Protein AF-A0A399WKQ2-F1 (afdb_monomer_lite)

Foldseek 3Di:
DVVVVVVVVVCVVLVHDDAPLLCLLVDPFGDDDPPDDNDDPNVVSVLSVVQVVCVSVVHDRDDPPPCPVPD

Structure (mmCIF, N/CA/C/O backbone):
data_AF-A0A399WKQ2-F1
#
_entry.id   AF-A0A399WKQ2-F1
#
loop_
_atom_site.group_PDB
_atom_site.id
_atom_site.type_symbol
_atom_site.label_atom_id
_atom_site.label_alt_id
_atom_site.label_comp_id
_atom_site.label_asym_id
_atom_site.label_entity_id
_atom_site.label_seq_id
_atom_site.pdbx_PDB_ins_code
_atom_site.Cartn_x
_atom_site.Cartn_y
_atom_site.Cartn_z
_atom_site.occupancy
_atom_site.B_iso_or_equiv
_atom_site.auth_seq_id
_atom_site.auth_comp_id
_atom_site.auth_asym_id
_atom_site.auth_atom_id
_atom_site.pdbx_PDB_model_num
ATOM 1 N N . ALA A 1 1 ? 12.728 -5.658 7.489 1.00 85.62 1 ALA A N 1
ATOM 2 C CA . ALA A 1 1 ? 11.851 -6.791 7.865 1.00 85.62 1 ALA A CA 1
ATOM 3 C C . ALA A 1 1 ? 10.778 -6.369 8.867 1.00 85.62 1 ALA A C 1
ATOM 5 O O . ALA A 1 1 ? 9.628 -6.723 8.657 1.00 85.62 1 ALA A O 1
ATOM 6 N N . LEU A 1 2 ? 11.129 -5.599 9.906 1.00 96.94 2 LEU A N 1
ATOM 7 C CA . LEU A 1 2 ? 10.180 -5.128 10.921 1.00 96.94 2 LEU A CA 1
ATOM 8 C C . LEU A 1 2 ? 8.961 -4.396 10.332 1.00 96.94 2 LEU A C 1
ATOM 10 O O . LEU A 1 2 ? 7.837 -4.788 10.618 1.00 96.94 2 LEU A O 1
ATOM 14 N N . ASP A 1 3 ? 9.181 -3.406 9.462 1.00 96.81 3 ASP A N 1
ATOM 15 C CA . ASP A 1 3 ? 8.085 -2.610 8.889 1.00 96.81 3 ASP A CA 1
ATOM 16 C C . ASP A 1 3 ? 7.065 -3.474 8.142 1.00 96.81 3 ASP A C 1
ATOM 18 O O . ASP A 1 3 ? 5.863 -3.357 8.357 1.00 96.81 3 ASP A O 1
ATOM 22 N N . LEU A 1 4 ? 7.548 -4.402 7.310 1.00 96.31 4 LEU A N 1
ATOM 23 C CA . LEU A 1 4 ? 6.686 -5.304 6.556 1.00 96.31 4 LEU A CA 1
ATOM 24 C C . LEU A 1 4 ? 5.856 -6.196 7.490 1.00 96.31 4 LEU A C 1
ATOM 26 O O . LEU A 1 4 ? 4.671 -6.382 7.245 1.00 96.31 4 LEU A O 1
ATOM 30 N N . ALA A 1 5 ? 6.445 -6.716 8.571 1.00 97.62 5 ALA A N 1
ATOM 31 C CA . ALA A 1 5 ? 5.712 -7.522 9.548 1.00 97.62 5 ALA A CA 1
ATOM 32 C C . ALA A 1 5 ? 4.593 -6.716 10.229 1.00 97.62 5 ALA A C 1
ATOM 34 O O . ALA A 1 5 ? 3.466 -7.198 10.324 1.00 97.62 5 ALA A O 1
ATOM 35 N N . ILE A 1 6 ? 4.887 -5.477 10.634 1.00 98.06 6 ILE A N 1
ATOM 36 C CA . ILE A 1 6 ? 3.906 -4.570 11.244 1.00 98.06 6 ILE A CA 1
ATOM 37 C C . ILE A 1 6 ? 2.773 -4.257 10.259 1.00 98.06 6 ILE A C 1
ATOM 39 O O . ILE A 1 6 ? 1.599 -4.349 10.617 1.00 98.06 6 ILE A O 1
ATOM 43 N N . PHE A 1 7 ? 3.093 -3.923 9.007 1.00 97.88 7 PHE A N 1
ATOM 44 C CA . PHE A 1 7 ? 2.070 -3.577 8.021 1.00 97.88 7 PHE A CA 1
ATOM 45 C C . PHE A 1 7 ? 1.254 -4.778 7.534 1.00 97.88 7 PHE A C 1
ATOM 47 O O . PHE A 1 7 ? 0.077 -4.612 7.224 1.00 97.88 7 PHE A O 1
ATOM 54 N N . MET A 1 8 ? 1.827 -5.984 7.506 1.00 96.88 8 MET A N 1
ATOM 55 C CA . MET A 1 8 ? 1.067 -7.206 7.226 1.00 96.88 8 MET A CA 1
ATOM 56 C C . MET A 1 8 ? 0.059 -7.519 8.342 1.00 96.88 8 MET A C 1
ATOM 58 O O . MET A 1 8 ? -1.086 -7.846 8.033 1.00 96.88 8 MET A O 1
ATOM 62 N N . ASP A 1 9 ? 0.441 -7.371 9.617 1.00 98.12 9 ASP A N 1
ATOM 63 C CA . ASP A 1 9 ? -0.495 -7.517 10.747 1.00 98.12 9 ASP A CA 1
ATOM 64 C C . ASP A 1 9 ? -1.610 -6.459 10.686 1.00 98.12 9 ASP A C 1
ATOM 66 O O . ASP A 1 9 ? -2.788 -6.788 10.836 1.00 98.12 9 ASP A O 1
ATOM 70 N N . LEU A 1 10 ? -1.270 -5.203 10.366 1.00 98.12 10 LEU A N 1
ATOM 71 C CA . LEU A 1 10 ? -2.263 -4.148 10.145 1.00 98.12 10 LEU A CA 1
ATOM 72 C C . LEU A 1 10 ? -3.237 -4.513 9.015 1.00 98.12 10 LEU A C 1
ATOM 74 O O . LEU A 1 10 ? -4.446 -4.453 9.222 1.00 98.12 10 LEU A O 1
ATOM 78 N N . ALA A 1 11 ? -2.729 -4.938 7.853 1.00 97.94 11 ALA A N 1
ATOM 79 C CA . ALA A 1 11 ? -3.553 -5.341 6.712 1.00 97.94 11 ALA A CA 1
ATOM 80 C C . ALA A 1 11 ? -4.557 -6.436 7.101 1.00 97.94 11 ALA A C 1
ATOM 82 O O . ALA A 1 11 ? -5.742 -6.351 6.767 1.00 97.94 11 ALA A O 1
ATOM 83 N N . GLN A 1 12 ? -4.093 -7.435 7.858 1.00 97.88 12 GLN A N 1
ATOM 84 C CA . GLN A 1 12 ? -4.929 -8.523 8.354 1.00 97.88 12 GLN A CA 1
ATOM 85 C C . GLN A 1 12 ? -6.035 -8.010 9.286 1.00 97.88 12 GLN A C 1
ATOM 87 O O . GLN A 1 12 ? -7.198 -8.374 9.103 1.00 97.88 12 GLN A O 1
ATOM 92 N N . ARG A 1 13 ? -5.704 -7.151 10.260 1.00 98.12 13 ARG A N 1
ATOM 93 C CA . ARG A 1 13 ? -6.686 -6.567 11.197 1.00 98.12 13 ARG A CA 1
ATOM 94 C C . ARG A 1 13 ? -7.683 -5.641 10.507 1.00 98.12 13 ARG A C 1
ATOM 96 O O . ARG A 1 13 ? -8.837 -5.584 10.917 1.00 98.12 13 ARG A O 1
ATOM 103 N N . SER A 1 14 ? -7.260 -4.968 9.442 1.00 97.81 14 SER A N 1
ATOM 104 C CA . SER A 1 14 ? -8.112 -4.139 8.586 1.00 97.81 14 SER A CA 1
ATOM 105 C C . SER A 1 14 ? -8.949 -4.949 7.586 1.00 97.81 14 SER A C 1
ATOM 107 O O . SER A 1 14 ? -9.671 -4.364 6.783 1.00 97.81 14 SER A O 1
ATOM 109 N N . GLY A 1 15 ? -8.874 -6.285 7.606 1.00 97.38 15 GLY A N 1
ATOM 110 C CA . GLY A 1 15 ? -9.672 -7.158 6.740 1.00 97.38 15 GLY A CA 1
ATOM 111 C C . GLY A 1 15 ? -9.242 -7.162 5.270 1.00 97.38 15 GLY A C 1
ATOM 112 O O . GLY A 1 15 ? -9.977 -7.676 4.422 1.00 97.38 15 GLY A O 1
ATOM 113 N N . MET A 1 16 ? -8.063 -6.619 4.952 1.00 97.06 16 MET A N 1
ATOM 114 C CA . MET A 1 16 ? -7.527 -6.580 3.593 1.00 97.06 16 MET A CA 1
ATOM 115 C C . MET A 1 16 ? -7.100 -7.986 3.154 1.00 97.06 16 MET A C 1
ATOM 117 O O . MET A 1 16 ? -6.522 -8.753 3.925 1.00 97.06 16 MET A O 1
ATOM 121 N N . LYS A 1 17 ? -7.390 -8.344 1.899 1.00 94.50 17 LYS A N 1
ATOM 122 C CA . LYS A 1 17 ? -7.086 -9.663 1.320 1.00 94.50 17 LYS A CA 1
ATOM 123 C C . LYS A 1 17 ? -6.490 -9.519 -0.075 1.00 94.50 17 LYS A C 1
ATOM 125 O O . LYS A 1 17 ? -6.681 -8.502 -0.733 1.00 94.50 17 LYS A O 1
ATOM 130 N N . GLY A 1 18 ? -5.806 -10.563 -0.534 1.00 94.88 18 GLY A N 1
ATOM 131 C CA . GLY A 1 18 ? -5.194 -10.590 -1.862 1.00 94.88 18 GLY A CA 1
ATOM 132 C C . GLY A 1 18 ? -3.919 -9.751 -1.945 1.00 94.88 18 GLY A C 1
ATOM 133 O O . GLY A 1 18 ? -3.232 -9.551 -0.941 1.00 94.88 18 GLY A O 1
ATOM 134 N N . ILE A 1 19 ? -3.598 -9.290 -3.156 1.00 95.06 19 ILE A N 1
ATOM 135 C CA . ILE A 1 19 ? -2.351 -8.579 -3.454 1.00 95.06 19 ILE A CA 1
ATOM 136 C C . ILE A 1 19 ? -2.327 -7.235 -2.719 1.00 95.06 19 ILE A C 1
ATOM 138 O O . ILE A 1 19 ? -3.172 -6.371 -2.941 1.00 95.06 19 ILE A O 1
ATOM 142 N N . GLN A 1 20 ? -1.330 -7.054 -1.855 1.00 96.38 20 GLN A N 1
ATOM 143 C CA . GLN A 1 20 ? -1.117 -5.826 -1.092 1.00 96.38 20 GLN A CA 1
ATOM 144 C C . GLN A 1 20 ? -0.160 -4.886 -1.842 1.00 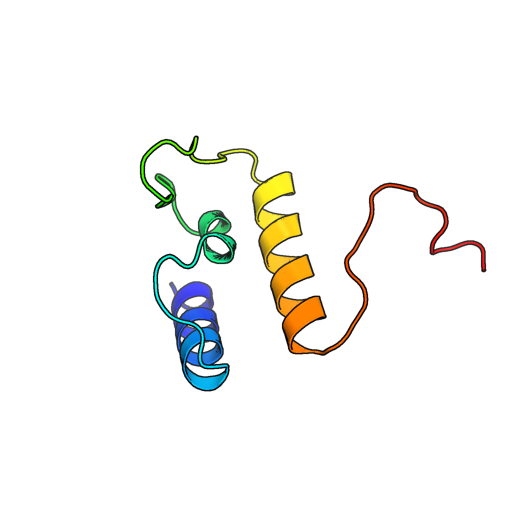96.38 20 GLN A C 1
ATOM 146 O O . GLN A 1 20 ? 0.977 -4.682 -1.421 1.00 96.38 20 GLN A O 1
ATOM 151 N N . GLU A 1 21 ? -0.603 -4.308 -2.966 1.00 94.88 21 GLU A N 1
ATOM 152 C CA . GLU A 1 21 ? 0.257 -3.463 -3.821 1.00 94.88 21 GLU A CA 1
ATOM 153 C C . GLU A 1 21 ? 0.836 -2.236 -3.091 1.00 94.88 21 GLU A C 1
ATOM 155 O O . GLU A 1 21 ? 1.895 -1.729 -3.456 1.00 94.88 21 GLU A O 1
ATOM 160 N N . TRP A 1 22 ? 0.193 -1.755 -2.028 1.00 96.12 22 TRP A N 1
ATOM 161 C CA . TRP A 1 22 ? 0.694 -0.642 -1.215 1.00 96.12 22 TRP A CA 1
ATOM 162 C C . TRP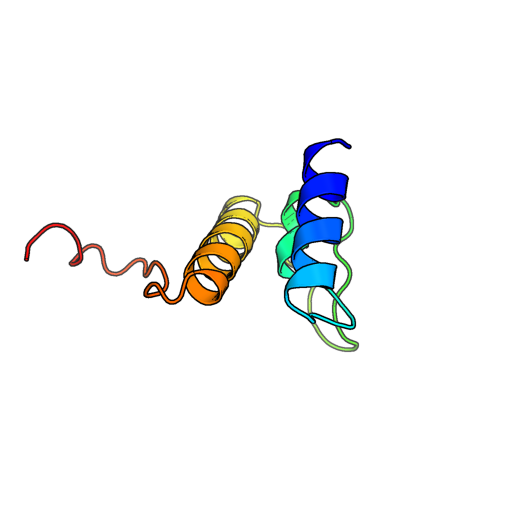 A 1 22 ? 1.959 -0.983 -0.407 1.00 96.12 22 TRP A C 1
ATOM 164 O O . TRP A 1 22 ? 2.680 -0.078 0.009 1.00 96.12 22 TRP A O 1
ATOM 174 N N . LEU A 1 23 ? 2.278 -2.273 -0.242 1.00 97.31 23 LEU A N 1
ATOM 175 C CA . LEU A 1 23 ? 3.516 -2.746 0.387 1.00 97.31 23 LEU A CA 1
ATOM 176 C C . LEU A 1 23 ? 4.697 -2.828 -0.592 1.00 97.31 23 LEU A C 1
ATOM 178 O O . LEU A 1 23 ? 5.808 -3.153 -0.173 1.00 97.31 23 LEU A O 1
ATOM 182 N N . SER A 1 24 ? 4.488 -2.505 -1.876 1.00 96.75 24 SER A N 1
ATOM 183 C CA . SER A 1 24 ? 5.513 -2.571 -2.934 1.00 96.75 24 SER A CA 1
ATOM 184 C C . SER A 1 24 ? 6.784 -1.790 -2.608 1.00 96.75 24 SER A C 1
ATOM 186 O O . SER A 1 24 ? 7.858 -2.198 -3.034 1.00 96.75 24 SER A O 1
ATOM 188 N N . PHE A 1 25 ? 6.682 -0.739 -1.786 1.00 97.06 25 PHE A N 1
ATOM 189 C CA . PHE A 1 25 ? 7.820 0.038 -1.283 1.00 97.06 25 PHE A CA 1
ATOM 190 C C . PHE A 1 25 ? 8.918 -0.825 -0.629 1.00 97.06 25 PHE A C 1
ATOM 192 O O . PHE A 1 25 ? 10.094 -0.469 -0.653 1.00 97.06 25 PHE A O 1
ATOM 199 N N . TYR A 1 26 ? 8.550 -1.977 -0.060 1.00 96.81 26 TYR A N 1
ATOM 200 C CA . TYR A 1 26 ? 9.473 -2.887 0.623 1.00 96.81 26 TYR A CA 1
ATOM 201 C C . TYR A 1 26 ? 9.996 -4.033 -0.259 1.00 96.81 26 TYR A C 1
ATOM 203 O O . TYR A 1 26 ? 10.791 -4.849 0.218 1.00 96.81 26 TYR A O 1
ATOM 211 N N . PHE A 1 27 ? 9.584 -4.120 -1.528 1.00 96.44 27 PHE A N 1
ATOM 212 C CA . PHE A 1 27 ? 9.927 -5.225 -2.424 1.00 96.44 27 PHE A CA 1
ATOM 213 C C . PHE A 1 27 ? 10.708 -4.750 -3.648 1.00 96.44 27 PHE A C 1
ATOM 215 O O . PHE A 1 27 ? 10.317 -3.815 -4.334 1.00 96.44 27 PHE A O 1
ATOM 222 N N . LYS A 1 28 ? 11.788 -5.471 -3.983 1.00 95.88 28 LYS A N 1
ATOM 223 C CA . LYS A 1 28 ? 12.531 -5.247 -5.237 1.00 95.88 28 LYS A CA 1
ATOM 224 C C . LYS A 1 28 ? 11.722 -5.622 -6.480 1.00 95.88 28 LYS A C 1
ATOM 226 O O . LYS A 1 28 ? 11.937 -5.035 -7.528 1.00 95.88 28 LYS A O 1
ATOM 231 N N . ALA A 1 29 ? 10.848 -6.620 -6.352 1.00 95.94 29 ALA A N 1
ATOM 232 C CA . ALA A 1 29 ? 9.963 -7.104 -7.405 1.00 95.94 29 ALA A CA 1
ATOM 233 C C . ALA A 1 29 ? 8.520 -7.096 -6.871 1.00 95.94 29 ALA A C 1
ATOM 235 O O . ALA A 1 2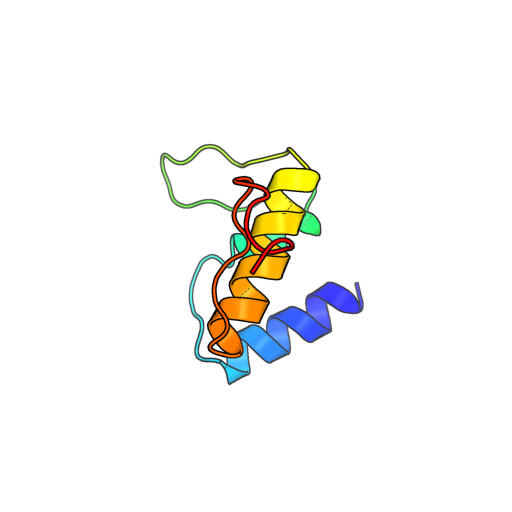9 ? 8.089 -8.081 -6.264 1.00 95.94 29 ALA A O 1
ATOM 236 N N . PRO A 1 30 ? 7.805 -5.968 -7.006 1.00 96.06 30 PRO A N 1
ATOM 237 C CA . PRO A 1 30 ? 6.422 -5.835 -6.564 1.00 96.06 30 PRO A CA 1
ATOM 238 C C . PRO A 1 30 ? 5.494 -6.861 -7.211 1.00 96.06 30 PRO A C 1
ATOM 240 O O . PRO A 1 30 ? 5.569 -7.110 -8.414 1.00 96.06 30 PRO A O 1
ATOM 243 N N . GLN A 1 31 ? 4.583 -7.424 -6.419 1.00 95.44 31 GLN A N 1
ATOM 244 C CA . GLN A 1 31 ? 3.504 -8.254 -6.944 1.00 95.44 31 GLN A CA 1
ATOM 245 C C . GLN A 1 31 ? 2.363 -7.360 -7.434 1.00 95.44 31 GLN A C 1
ATOM 247 O O . GLN A 1 31 ? 1.911 -6.483 -6.701 1.00 95.44 31 GLN A O 1
ATOM 252 N N . THR A 1 32 ? 1.869 -7.626 -8.640 1.00 95.56 32 THR A N 1
ATOM 253 C CA . THR A 1 32 ? 0.717 -6.942 -9.239 1.00 95.56 32 THR A CA 1
ATOM 254 C C . THR A 1 32 ? -0.308 -7.945 -9.748 1.00 95.56 32 THR A C 1
ATOM 256 O O . THR A 1 32 ? -0.018 -9.138 -9.905 1.00 95.56 32 THR A O 1
ATOM 259 N N . ALA A 1 33 ? -1.536 -7.481 -9.980 1.00 94.75 33 ALA A N 1
ATOM 260 C CA . ALA A 1 33 ? -2.537 -8.305 -10.650 1.00 94.75 33 ALA A CA 1
ATOM 261 C C . ALA A 1 33 ? -2.109 -8.625 -12.103 1.00 94.75 33 ALA A C 1
ATOM 263 O O . ALA A 1 33 ? -1.387 -7.836 -12.722 1.00 94.75 33 ALA A O 1
ATOM 264 N N . PRO A 1 34 ? -2.554 -9.759 -12.682 1.00 95.06 34 PRO A N 1
ATOM 265 C CA . PRO A 1 34 ? -2.237 -10.107 -14.065 1.00 95.06 34 PRO A CA 1
ATOM 266 C C . PRO A 1 34 ? -2.578 -8.977 -15.047 1.00 95.06 34 PRO A C 1
ATOM 268 O O . PRO A 1 34 ? -3.682 -8.438 -15.021 1.00 95.06 34 PRO A O 1
ATOM 271 N N . GLY A 1 35 ? -1.629 -8.633 -15.920 1.00 94.25 35 GLY A N 1
ATOM 272 C CA . GLY A 1 35 ? -1.782 -7.564 -16.915 1.00 94.25 35 GLY A CA 1
ATOM 273 C C . GLY A 1 35 ? -1.419 -6.155 -16.428 1.00 94.25 35 GLY A C 1
ATOM 274 O O . GLY A 1 35 ? -1.414 -5.237 -17.245 1.00 94.25 35 GLY A O 1
ATOM 275 N N . LEU A 1 36 ? -1.075 -5.969 -15.147 1.00 94.00 36 LEU A N 1
ATOM 276 C CA . LEU A 1 36 ? -0.621 -4.681 -14.612 1.00 94.00 36 LEU A CA 1
ATOM 277 C C . LEU A 1 36 ? 0.906 -4.578 -14.553 1.00 94.00 36 LEU A C 1
ATOM 279 O O . LEU A 1 36 ? 1.599 -5.527 -14.178 1.00 94.00 36 LEU A O 1
ATOM 283 N N . TYR A 1 37 ? 1.422 -3.387 -14.865 1.00 94.06 37 TYR A N 1
ATOM 284 C CA . TYR A 1 37 ? 2.842 -3.068 -14.738 1.00 94.06 37 TYR A CA 1
ATOM 285 C C . TYR A 1 37 ? 3.235 -2.883 -13.258 1.00 94.06 37 TYR A C 1
ATOM 287 O O . TYR A 1 37 ? 2.593 -2.092 -12.559 1.00 94.06 37 TYR A O 1
ATOM 295 N N . PRO A 1 38 ? 4.285 -3.568 -12.766 1.00 95.44 38 PRO A N 1
ATOM 296 C CA . PRO A 1 38 ? 4.824 -3.333 -11.432 1.00 95.44 38 PRO A CA 1
ATOM 297 C C . PRO A 1 38 ? 5.524 -1.974 -11.364 1.00 95.44 38 PRO A C 1
ATOM 299 O O . PRO A 1 38 ? 6.548 -1.749 -12.006 1.00 95.44 38 PRO A O 1
ATOM 302 N N . GLU A 1 39 ? 4.976 -1.069 -10.556 1.00 96.12 39 GLU A N 1
ATOM 303 C CA . GLU A 1 39 ? 5.576 0.239 -10.285 1.00 96.12 39 GLU A CA 1
ATOM 304 C C . GLU A 1 39 ? 6.901 0.078 -9.533 1.00 96.12 39 GLU A C 1
ATOM 306 O O . GLU A 1 39 ? 6.925 -0.625 -8.529 1.00 96.12 39 GLU A O 1
ATOM 311 N N . HIS A 1 40 ? 7.965 0.753 -9.970 1.00 96.94 40 HIS A N 1
ATOM 312 C CA . HIS A 1 40 ? 9.298 0.717 -9.347 1.00 96.94 40 HIS A CA 1
ATOM 313 C C . HIS A 1 40 ? 9.791 2.099 -8.887 1.00 96.94 40 HIS A C 1
ATOM 315 O O . HIS A 1 40 ? 10.858 2.197 -8.281 1.00 96.94 40 HIS A O 1
ATOM 321 N N . ASP A 1 41 ? 9.031 3.167 -9.136 1.00 96.75 41 ASP A N 1
ATOM 322 C CA . ASP A 1 41 ? 9.310 4.486 -8.582 1.00 96.75 41 ASP A CA 1
ATOM 323 C C . ASP A 1 41 ? 9.014 4.505 -7.072 1.00 96.75 41 ASP A C 1
ATOM 325 O O . ASP A 1 41 ? 7.870 4.362 -6.624 1.00 96.75 41 ASP A O 1
ATOM 329 N N . LEU A 1 42 ? 10.066 4.709 -6.273 1.00 96.06 42 LEU A N 1
ATOM 330 C CA . LEU A 1 42 ? 9.985 4.713 -4.812 1.00 96.06 42 LEU A CA 1
ATOM 331 C C . LEU A 1 42 ? 9.075 5.818 -4.262 1.00 96.06 42 LEU A C 1
ATOM 333 O O . LEU A 1 42 ? 8.455 5.621 -3.217 1.00 96.06 42 LEU A O 1
ATOM 337 N N . PHE A 1 43 ? 8.964 6.967 -4.930 1.00 95.56 43 PHE A N 1
ATOM 338 C CA . PHE A 1 43 ? 8.099 8.058 -4.480 1.00 95.56 43 PHE A CA 1
ATOM 339 C C . PHE A 1 43 ? 6.630 7.735 -4.731 1.00 95.56 43 PHE A C 1
ATOM 341 O O . PHE A 1 43 ? 5.796 7.971 -3.853 1.00 95.56 43 PHE A O 1
ATOM 348 N N . ILE A 1 44 ? 6.314 7.122 -5.874 1.00 94.56 44 ILE A N 1
ATOM 349 C CA . ILE A 1 44 ? 4.954 6.651 -6.169 1.00 94.56 44 ILE A CA 1
ATOM 350 C C . ILE A 1 44 ? 4.566 5.529 -5.200 1.00 94.56 44 ILE A C 1
ATOM 352 O O . ILE A 1 44 ? 3.477 5.556 -4.624 1.00 94.56 44 ILE A O 1
ATOM 356 N N . GLN A 1 45 ? 5.455 4.565 -4.957 1.00 96.75 45 GLN A N 1
ATOM 357 C CA . GLN A 1 45 ? 5.219 3.499 -3.979 1.00 96.75 45 GLN A CA 1
ATOM 358 C C . GLN A 1 45 ? 5.038 4.049 -2.555 1.00 96.75 45 GLN A C 1
ATOM 360 O O . GLN A 1 45 ? 4.127 3.623 -1.842 1.00 96.75 45 GLN A O 1
ATOM 365 N N . LEU A 1 46 ? 5.843 5.036 -2.145 1.00 96.62 46 LEU A N 1
ATOM 366 C CA . LEU A 1 46 ? 5.699 5.703 -0.849 1.00 96.62 46 LEU A CA 1
ATOM 367 C C . LEU A 1 46 ? 4.374 6.472 -0.744 1.00 96.62 46 LEU A C 1
ATOM 369 O O . LEU A 1 46 ? 3.741 6.471 0.312 1.00 96.62 46 LEU A O 1
ATOM 373 N N . MET A 1 47 ? 3.927 7.111 -1.826 1.00 95.88 47 MET A N 1
ATOM 374 C CA . MET A 1 47 ? 2.613 7.751 -1.881 1.00 95.88 47 MET A CA 1
ATOM 375 C C . MET A 1 47 ? 1.490 6.718 -1.731 1.00 95.88 47 MET A C 1
ATOM 377 O O . MET A 1 47 ? 0.580 6.942 -0.936 1.00 95.88 47 MET A O 1
ATOM 381 N N . LYS A 1 48 ? 1.567 5.567 -2.417 1.00 95.81 48 LYS A N 1
ATOM 382 C CA . LYS A 1 48 ? 0.600 4.462 -2.256 1.00 95.81 48 LYS A CA 1
ATOM 383 C C . LYS A 1 48 ? 0.544 3.968 -0.808 1.00 95.81 48 LYS A C 1
ATOM 385 O O . LYS A 1 48 ? -0.551 3.802 -0.269 1.00 95.81 48 LYS A O 1
ATOM 390 N N . LEU A 1 49 ? 1.701 3.798 -0.162 1.00 97.56 49 LEU A N 1
ATOM 391 C CA . LEU A 1 49 ? 1.800 3.438 1.256 1.00 97.56 49 LEU A CA 1
ATOM 392 C C . LEU A 1 49 ? 1.081 4.469 2.140 1.00 97.56 49 LEU A C 1
ATOM 394 O O . LEU A 1 49 ? 0.185 4.111 2.905 1.00 97.56 49 LEU A O 1
ATOM 398 N N . LYS A 1 50 ? 1.411 5.758 1.997 1.00 97.25 50 LYS A N 1
ATOM 399 C CA . LYS A 1 50 ? 0.802 6.840 2.789 1.00 97.25 50 LYS A CA 1
ATOM 400 C C . LYS A 1 50 ? -0.703 6.956 2.558 1.00 97.25 50 LYS A C 1
ATOM 402 O O . LYS A 1 50 ? -1.453 7.021 3.526 1.00 97.25 50 LYS A O 1
ATOM 407 N N . ASN A 1 51 ? -1.153 6.946 1.305 1.00 97.06 51 ASN A N 1
ATOM 408 C CA . ASN A 1 51 ? -2.572 7.074 0.973 1.00 97.06 51 ASN A CA 1
ATOM 409 C C . ASN A 1 51 ? -3.389 5.874 1.452 1.00 97.06 51 ASN A C 1
ATOM 411 O O . ASN A 1 51 ? -4.521 6.061 1.887 1.00 97.06 51 ASN A O 1
ATOM 415 N N . THR A 1 52 ? -2.808 4.671 1.482 1.00 97.25 52 THR A N 1
ATOM 416 C CA . THR A 1 52 ? -3.473 3.507 2.085 1.00 97.25 52 THR A CA 1
ATOM 417 C C . THR A 1 52 ? -3.661 3.692 3.590 1.00 97.25 52 THR A C 1
ATOM 419 O O . THR A 1 52 ? -4.754 3.469 4.100 1.00 97.25 52 THR A O 1
ATOM 422 N N . LEU A 1 53 ? -2.640 4.171 4.310 1.00 97.62 53 LEU A N 1
ATOM 423 C CA . LEU A 1 53 ? -2.756 4.439 5.750 1.00 97.62 53 LEU A CA 1
ATOM 424 C C . LEU A 1 53 ? -3.761 5.560 6.060 1.00 97.62 53 LEU A C 1
ATOM 426 O O . LEU A 1 53 ? -4.523 5.445 7.018 1.00 97.62 53 LEU A O 1
ATOM 430 N N . ARG A 1 54 ? -3.796 6.619 5.242 1.00 97.06 54 ARG A N 1
ATOM 431 C CA . ARG A 1 54 ? -4.791 7.699 5.356 1.00 97.06 54 ARG A CA 1
ATOM 432 C C . ARG A 1 54 ? -6.200 7.169 5.134 1.00 97.06 54 ARG A C 1
ATOM 434 O O . ARG A 1 54 ? -7.058 7.381 5.981 1.00 97.06 54 ARG A O 1
ATOM 441 N N . HIS A 1 55 ? -6.393 6.372 4.085 1.00 95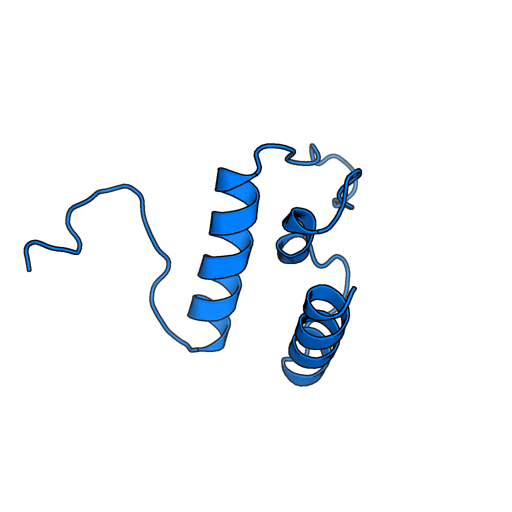.88 55 HIS A N 1
ATOM 442 C CA . HIS A 1 55 ? -7.665 5.714 3.814 1.00 95.88 55 HIS A CA 1
ATOM 443 C C . HIS A 1 55 ? -8.125 4.828 4.983 1.00 95.88 55 HIS A C 1
ATOM 445 O O . HIS A 1 55 ? -9.265 4.950 5.422 1.00 95.88 55 HIS A O 1
ATOM 451 N N . LEU A 1 56 ? -7.238 4.000 5.551 1.00 96.62 56 LEU A N 1
ATOM 452 C CA . LEU A 1 56 ? -7.555 3.167 6.721 1.00 96.62 56 LEU A CA 1
ATOM 453 C C . LEU A 1 56 ? -7.923 3.991 7.966 1.00 96.62 56 LEU A C 1
ATOM 455 O O . LEU A 1 56 ? -8.706 3.530 8.794 1.00 96.62 56 LEU A O 1
ATOM 459 N N . LYS A 1 57 ? -7.374 5.202 8.102 1.00 96.38 57 LYS A N 1
ATOM 460 C CA . LYS A 1 57 ? -7.707 6.149 9.176 1.00 96.38 57 LYS A CA 1
ATOM 461 C C . LYS A 1 57 ? -8.982 6.965 8.890 1.00 96.38 57 LYS A C 1
ATOM 463 O O . LYS A 1 57 ? -9.478 7.632 9.792 1.00 96.38 57 LYS A O 1
ATOM 468 N N . GLY A 1 58 ? -9.519 6.912 7.670 1.00 95.69 58 GLY A N 1
ATOM 469 C CA . GLY A 1 58 ? -10.627 7.764 7.229 1.00 95.69 58 GLY A CA 1
ATOM 470 C C . GLY A 1 58 ? -10.211 9.204 6.904 1.00 95.69 58 GLY A C 1
ATOM 471 O O . GLY A 1 58 ? -11.043 10.101 6.966 1.00 95.69 58 GLY A O 1
ATOM 472 N N . GLU A 1 59 ? -8.933 9.434 6.596 1.00 95.44 59 GLU A N 1
ATOM 473 C CA . GLU A 1 59 ? -8.413 10.722 6.127 1.00 95.44 59 GLU A CA 1
ATOM 474 C C . GLU A 1 59 ? -8.397 10.800 4.595 1.00 95.44 59 GLU A C 1
ATOM 476 O O . GLU A 1 59 ? -8.232 9.788 3.905 1.00 95.44 59 GLU A O 1
ATOM 481 N N . ASP A 1 60 ? -8.481 12.022 4.068 1.00 91.94 60 ASP A N 1
ATOM 482 C CA . ASP A 1 60 ? -8.364 12.287 2.635 1.00 91.94 60 ASP A CA 1
ATOM 483 C C . ASP A 1 60 ? -6.983 11.911 2.093 1.00 91.94 60 ASP A C 1
ATOM 485 O O . ASP A 1 60 ? -5.959 12.046 2.770 1.00 91.94 60 ASP A O 1
ATOM 489 N N . MET A 1 61 ? -6.944 11.438 0.848 1.00 90.38 61 MET A N 1
ATOM 490 C CA . MET A 1 61 ? -5.699 11.080 0.171 1.00 90.38 61 MET A CA 1
ATOM 491 C C . MET A 1 61 ? -4.863 12.323 -0.134 1.00 90.38 61 MET A C 1
ATOM 493 O O . MET A 1 61 ? -5.395 13.363 -0.502 1.00 90.38 61 MET A O 1
ATOM 497 N N . ILE A 1 62 ? -3.541 12.180 -0.059 1.00 86.56 62 ILE A N 1
ATOM 498 C CA . ILE A 1 62 ? -2.602 13.214 -0.491 1.00 86.56 62 ILE A CA 1
ATOM 499 C C . ILE A 1 62 ? -2.719 13.356 -2.003 1.00 86.56 62 ILE A C 1
ATOM 501 O O . ILE A 1 62 ? -2.528 12.376 -2.738 1.00 86.56 62 ILE A O 1
ATOM 505 N N . THR A 1 63 ? -2.965 14.581 -2.459 1.00 82.38 63 THR A N 1
ATOM 506 C CA . THR A 1 63 ? -2.909 14.942 -3.873 1.00 82.38 63 THR A CA 1
ATOM 507 C C . THR A 1 63 ? -1.732 15.880 -4.141 1.00 82.38 63 THR A C 1
ATOM 509 O O . THR A 1 63 ? -1.321 16.674 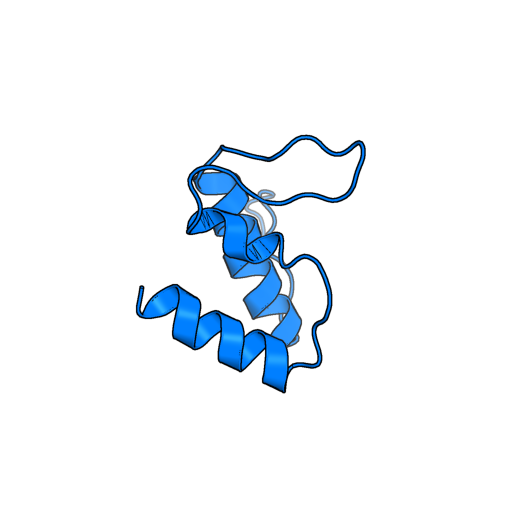-3.299 1.00 82.38 63 THR A O 1
ATOM 512 N N . HIS A 1 64 ? -1.156 15.822 -5.342 1.00 69.19 64 HIS A N 1
ATOM 513 C CA . HIS A 1 64 ? -0.040 16.701 -5.723 1.00 69.19 64 HIS A CA 1
ATOM 514 C C . HIS A 1 64 ? -0.490 18.090 -6.207 1.00 69.19 64 HIS A C 1
ATOM 516 O O . HIS A 1 64 ? 0.265 18.786 -6.881 1.00 69.19 64 HIS A O 1
ATOM 522 N N . LEU A 1 65 ? -1.716 18.513 -5.884 1.00 69.44 65 LEU A N 1
ATOM 523 C CA . LEU A 1 65 ? -2.251 19.803 -6.325 1.00 69.44 65 LEU A CA 1
ATOM 524 C C . LEU A 1 65 ? -1.676 20.988 -5.530 1.00 69.44 65 LEU A C 1
ATOM 526 O O . LEU A 1 65 ? -1.797 22.125 -5.978 1.00 69.44 65 LEU A O 1
ATOM 530 N N . GLY A 1 66 ? -1.048 20.743 -4.371 1.00 61.91 66 GLY A N 1
ATOM 531 C CA . GLY A 1 66 ? -0.334 21.764 -3.586 1.00 61.91 66 GLY A CA 1
ATOM 532 C C . GLY A 1 66 ? -1.224 22.851 -2.970 1.00 61.91 66 GLY A C 1
ATOM 533 O O . GLY A 1 66 ? -0.710 23.820 -2.419 1.00 61.91 66 GLY A O 1
ATOM 534 N N . ARG A 1 67 ? -2.550 22.705 -3.059 1.00 63.16 67 ARG A N 1
ATOM 535 C CA . ARG A 1 67 ? -3.534 23.664 -2.530 1.00 63.16 67 ARG A CA 1
ATOM 536 C C . ARG A 1 67 ? -3.947 23.393 -1.081 1.00 63.16 67 ARG A C 1
ATOM 538 O O . ARG A 1 67 ? -4.543 24.261 -0.466 1.00 63.16 67 ARG A O 1
ATOM 545 N N . GLU A 1 68 ? -3.566 22.243 -0.530 1.00 62.28 68 GLU A N 1
ATOM 546 C CA . GLU A 1 68 ? -3.963 21.771 0.808 1.00 62.28 68 GLU A CA 1
ATOM 547 C C . GLU A 1 68 ? -3.322 22.573 1.968 1.00 62.28 68 GLU A C 1
ATOM 549 O O . GLU A 1 68 ? -3.745 22.443 3.109 1.00 62.28 68 GLU A O 1
ATOM 554 N N . TYR A 1 69 ? -2.310 23.413 1.697 1.00 57.66 69 TYR A N 1
ATOM 555 C CA . TYR A 1 69 ? -1.628 24.252 2.702 1.00 57.66 69 TYR A CA 1
ATOM 556 C C . TYR A 1 69 ? -2.146 25.698 2.785 1.00 57.66 69 TYR A C 1
ATOM 558 O O . TYR A 1 69 ? -1.647 26.466 3.606 1.00 57.66 69 TYR A O 1
ATOM 566 N N . TYR A 1 70 ? -3.066 26.092 1.899 1.00 60.97 70 TYR A N 1
ATOM 567 C CA . TYR A 1 70 ? -3.508 27.483 1.734 1.00 60.97 70 TYR A CA 1
ATOM 568 C C . TYR A 1 70 ? -5.000 27.695 2.041 1.00 60.97 70 TYR A C 1
ATOM 570 O O . TYR A 1 70 ? -5.541 28.740 1.675 1.00 60.97 70 TYR A O 1
ATOM 578 N N . GLU A 1 71 ? -5.647 26.725 2.692 1.00 56.41 71 GLU A N 1
ATOM 579 C CA . GLU A 1 71 ? -6.961 26.901 3.331 1.00 56.41 71 GLU A CA 1
ATOM 580 C C . GLU A 1 71 ? -6.825 27.370 4.785 1.00 56.41 71 GLU A C 1
ATOM 582 O O . GLU A 1 71 ? -5.862 26.942 5.467 1.00 56.41 71 GLU A O 1
#

Radius of gyration: 13.48 Å; chains: 1; bounding box: 23×38×28 Å

Sequence (71 aa):
ALDLAIFMDLAQRSGMKGIQEWLSFYFKAPQTAPGLYPEHDLFIQLMKLKNTLRHLKGEDMITHLGREYYE

pLDDT: mea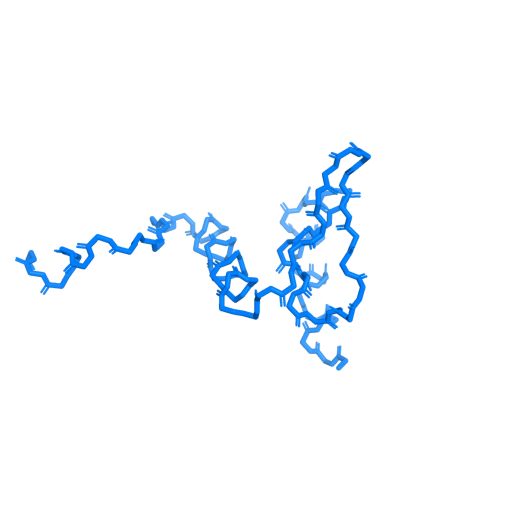n 91.95, std 10.88, range [56.41, 98.12]

Secondary structure (DSSP, 8-state):
-HHHHHHHHHHHHTT--S--GGGGGG-SS----TT------HHHHHHHHHHHHHHHHTPPPP-TTS-TT--